Protein AF-H9TU40-F1 (afdb_monomer)

Structure (mmCIF, N/CA/C/O backbone):
data_AF-H9TU40-F1
#
_entry.id   AF-H9TU40-F1
#
loop_
_atom_site.group_PDB
_atom_site.id
_atom_site.type_symbol
_atom_site.label_atom_id
_atom_site.label_alt_id
_atom_site.label_comp_id
_atom_site.label_asym_id
_atom_site.label_entity_id
_atom_site.label_seq_id
_atom_site.pdbx_PDB_ins_code
_atom_site.Cartn_x
_atom_site.Cartn_y
_atom_site.Cartn_z
_atom_site.occupancy
_atom_site.B_iso_or_equiv
_atom_site.auth_seq_id
_atom_site.auth_comp_id
_atom_site.auth_asym_id
_atom_site.auth_atom_id
_atom_site.pdbx_PDB_model_num
ATOM 1 N N . PHE A 1 1 ? 13.364 -7.163 1.742 1.00 90.12 1 PHE A N 1
ATOM 2 C CA . PHE A 1 1 ? 12.302 -6.136 1.790 1.00 90.12 1 PHE A CA 1
ATOM 3 C C . PHE A 1 1 ? 10.898 -6.719 1.604 1.00 90.12 1 PHE A C 1
ATOM 5 O O . PHE A 1 1 ? 10.110 -6.581 2.520 1.00 90.12 1 PHE A O 1
ATOM 12 N N . ALA A 1 2 ? 10.579 -7.425 0.507 1.00 92.62 2 ALA A N 1
ATOM 13 C CA . ALA A 1 2 ? 9.228 -7.981 0.288 1.00 92.62 2 ALA A CA 1
ATOM 14 C C . ALA A 1 2 ? 8.690 -8.837 1.460 1.00 92.62 2 ALA A C 1
ATOM 16 O O . ALA A 1 2 ? 7.549 -8.660 1.874 1.00 92.62 2 ALA A O 1
ATOM 17 N N . LYS A 1 3 ? 9.534 -9.695 2.057 1.00 92.69 3 LYS A N 1
ATOM 18 C CA . LYS A 1 3 ? 9.184 -10.466 3.268 1.00 92.69 3 LYS A CA 1
ATOM 19 C C . LYS A 1 3 ? 8.863 -9.574 4.479 1.00 92.69 3 LYS A C 1
ATOM 21 O O . LYS A 1 3 ? 7.867 -9.815 5.149 1.00 92.69 3 LYS A O 1
ATOM 26 N N . LEU A 1 4 ? 9.671 -8.535 4.715 1.00 92.50 4 LEU A N 1
ATOM 27 C CA . LEU A 1 4 ? 9.473 -7.564 5.801 1.00 92.50 4 LEU A CA 1
ATOM 28 C C . LEU A 1 4 ? 8.156 -6.803 5.621 1.00 92.50 4 LEU A C 1
ATOM 30 O O . LEU A 1 4 ? 7.369 -6.729 6.554 1.00 92.50 4 LEU A O 1
ATOM 34 N N . LEU A 1 5 ? 7.898 -6.302 4.409 1.00 93.69 5 LEU A N 1
ATOM 35 C CA . LEU A 1 5 ? 6.645 -5.633 4.064 1.00 93.69 5 LEU A CA 1
ATOM 36 C C . LEU A 1 5 ? 5.441 -6.537 4.363 1.00 93.69 5 LEU A C 1
ATOM 38 O O . LEU A 1 5 ? 4.508 -6.106 5.033 1.00 93.69 5 LEU A O 1
ATOM 42 N N . LYS A 1 6 ? 5.485 -7.798 3.908 1.00 94.62 6 LYS A N 1
ATOM 43 C CA . LYS A 1 6 ? 4.409 -8.770 4.139 1.00 94.62 6 LYS A CA 1
ATOM 44 C C . LYS A 1 6 ? 4.183 -9.022 5.629 1.00 94.62 6 LYS A C 1
ATOM 46 O O . LYS A 1 6 ? 3.039 -9.010 6.072 1.00 94.62 6 LYS A O 1
ATOM 51 N N . GLN A 1 7 ? 5.255 -9.236 6.391 1.00 93.31 7 GLN A N 1
ATOM 52 C CA . GLN A 1 7 ? 5.173 -9.433 7.837 1.00 93.31 7 GLN A CA 1
ATOM 53 C C . GLN A 1 7 ? 4.543 -8.213 8.508 1.00 93.31 7 GLN A C 1
ATOM 55 O O . GLN A 1 7 ? 3.552 -8.357 9.210 1.00 93.31 7 GLN A O 1
ATOM 60 N N . LYS A 1 8 ? 5.055 -7.013 8.219 1.00 91.94 8 LYS A N 1
ATOM 61 C CA . LYS A 1 8 ? 4.571 -5.763 8.806 1.00 91.94 8 LYS A CA 1
ATOM 62 C C . LYS A 1 8 ? 3.093 -5.526 8.529 1.00 91.94 8 LYS A C 1
ATOM 64 O O . LYS A 1 8 ? 2.324 -5.254 9.442 1.00 91.94 8 LYS A O 1
ATOM 69 N N . ARG A 1 9 ? 2.697 -5.704 7.269 1.00 93.12 9 ARG A N 1
ATOM 70 C CA . ARG A 1 9 ? 1.313 -5.592 6.822 1.00 93.12 9 ARG A CA 1
ATOM 71 C C . ARG A 1 9 ? 0.392 -6.527 7.612 1.00 93.12 9 ARG A C 1
ATOM 73 O O . ARG A 1 9 ? -0.658 -6.087 8.062 1.00 93.12 9 ARG A O 1
ATOM 80 N N . ILE A 1 10 ? 0.778 -7.795 7.773 1.00 92.81 10 ILE A N 1
ATOM 81 C CA . ILE A 1 10 ? -0.012 -8.785 8.520 1.00 92.81 10 ILE A CA 1
ATOM 82 C C . ILE A 1 10 ? -0.066 -8.424 10.008 1.00 92.81 10 ILE A C 1
ATOM 84 O O . ILE A 1 10 ? -1.147 -8.441 10.584 1.00 92.81 10 ILE A O 1
ATOM 88 N N . THR A 1 11 ? 1.067 -8.055 10.612 1.00 91.44 11 THR A N 1
ATOM 89 C CA . THR A 1 11 ? 1.149 -7.665 12.029 1.00 91.44 11 THR A CA 1
ATOM 90 C C . THR A 1 11 ? 0.260 -6.464 12.350 1.00 91.44 11 THR A C 1
ATOM 92 O O . THR A 1 11 ? -0.408 -6.462 13.374 1.00 91.44 11 THR A O 1
ATOM 95 N N . LEU A 1 12 ? 0.210 -5.473 11.460 1.00 88.88 12 LEU A N 1
ATOM 96 C CA . LEU A 1 12 ? -0.613 -4.270 11.617 1.00 88.88 12 LEU A CA 1
ATOM 97 C C . LEU A 1 12 ? -2.064 -4.444 11.119 1.00 88.88 12 LEU A C 1
ATOM 99 O O . LEU A 1 12 ? -2.844 -3.493 11.132 1.00 88.88 12 LEU A O 1
ATOM 103 N N . GLY A 1 13 ? -2.435 -5.640 10.648 1.00 90.00 13 GLY A N 1
ATOM 104 C CA . GLY A 1 13 ? -3.799 -5.954 10.212 1.00 90.00 13 GLY A CA 1
ATOM 105 C C . GLY A 1 13 ? -4.225 -5.330 8.877 1.00 90.00 13 GLY A C 1
ATOM 106 O O . GLY A 1 13 ? -5.418 -5.267 8.594 1.00 90.00 13 GLY A O 1
ATOM 107 N N . TYR A 1 14 ? -3.289 -4.885 8.036 1.00 89.88 14 TYR A N 1
ATOM 108 C CA . TYR A 1 14 ? -3.607 -4.313 6.724 1.00 89.88 14 TYR A CA 1
ATOM 109 C C . TYR A 1 14 ? -3.841 -5.406 5.667 1.00 89.88 14 TYR A C 1
ATOM 111 O O . TYR A 1 14 ? -3.072 -6.368 5.526 1.00 89.88 14 TYR A O 1
ATOM 119 N N . THR A 1 15 ? -4.860 -5.241 4.825 1.00 92.62 15 THR A N 1
ATOM 120 C CA . THR A 1 15 ? -4.982 -6.050 3.606 1.00 92.62 15 THR A CA 1
ATOM 121 C C . THR A 1 15 ? -4.082 -5.499 2.499 1.00 92.62 15 THR A C 1
ATOM 123 O O . THR A 1 15 ? -3.637 -4.355 2.519 1.00 92.62 15 THR A O 1
ATOM 126 N N . GLN A 1 16 ? -3.804 -6.306 1.475 1.00 93.00 16 GLN A N 1
ATOM 127 C CA . GLN A 1 16 ? -3.063 -5.839 0.294 1.00 93.00 16 GLN A CA 1
ATOM 128 C C . GLN A 1 16 ? -3.796 -4.706 -0.450 1.00 93.00 16 GLN A C 1
ATOM 130 O O . GLN A 1 16 ? -3.150 -3.877 -1.087 1.00 93.00 16 GLN A O 1
ATOM 135 N N . ALA A 1 17 ? -5.132 -4.669 -0.387 1.00 91.00 17 ALA A N 1
ATOM 136 C CA . ALA A 1 17 ? -5.919 -3.570 -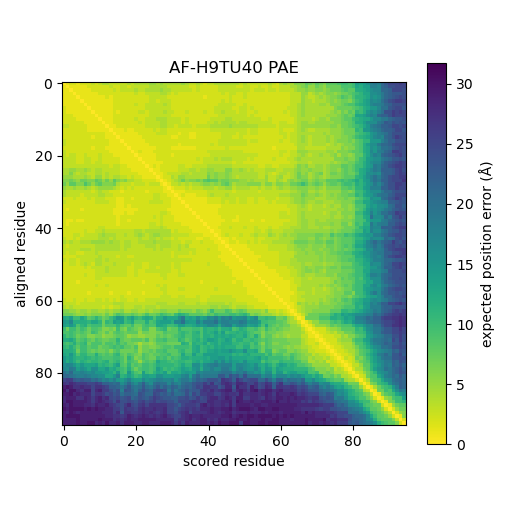0.935 1.00 91.00 17 ALA A CA 1
ATOM 137 C C . ALA A 1 17 ? -5.740 -2.293 -0.104 1.00 91.00 17 ALA A C 1
ATOM 139 O O . ALA A 1 17 ? -5.531 -1.231 -0.684 1.00 91.00 17 ALA A O 1
ATOM 140 N N . ASP A 1 18 ? -5.743 -2.416 1.226 1.00 91.06 18 ASP A N 1
ATOM 141 C CA . ASP A 1 18 ? -5.562 -1.286 2.141 1.00 91.06 18 ASP A CA 1
ATOM 142 C C . ASP A 1 18 ? -4.201 -0.625 1.950 1.00 91.06 18 ASP A C 1
ATOM 144 O O . ASP A 1 18 ? -4.136 0.594 1.833 1.00 91.06 18 ASP A O 1
ATOM 148 N N . VAL A 1 19 ? -3.128 -1.416 1.811 1.00 91.81 19 VAL A N 1
ATOM 149 C CA . VAL A 1 19 ? -1.791 -0.892 1.472 1.00 91.81 19 VAL A CA 1
ATOM 150 C C . VAL A 1 19 ? -1.832 -0.110 0.160 1.00 91.81 19 VAL A C 1
ATOM 152 O O . VAL A 1 19 ? -1.288 0.985 0.059 1.00 91.81 19 VAL A O 1
ATOM 155 N N . GLY A 1 20 ? -2.504 -0.650 -0.859 1.00 92.06 20 GLY A N 1
ATOM 156 C CA . GLY A 1 20 ? -2.641 0.020 -2.150 1.00 92.06 20 GLY A CA 1
ATOM 157 C C . GLY A 1 20 ? -3.415 1.341 -2.082 1.00 92.06 20 GLY A C 1
ATOM 158 O O . GLY A 1 20 ? -3.074 2.278 -2.806 1.00 92.06 20 GLY A O 1
ATOM 159 N N . LEU A 1 21 ? -4.416 1.427 -1.202 1.00 89.44 21 LEU A N 1
ATOM 160 C CA . LEU A 1 21 ? -5.203 2.635 -0.947 1.00 89.44 21 LEU A CA 1
ATOM 161 C C . LEU A 1 21 ? -4.421 3.670 -0.135 1.00 89.44 21 LEU A C 1
ATOM 163 O O . LEU A 1 21 ? -4.344 4.820 -0.558 1.00 89.44 21 LEU A O 1
ATOM 167 N N . THR A 1 22 ? -3.773 3.275 0.964 1.00 88.88 22 THR A N 1
ATOM 168 C CA . THR A 1 22 ? -2.966 4.197 1.790 1.00 88.88 22 THR A CA 1
ATOM 169 C C . THR A 1 22 ? -1.785 4.766 1.022 1.00 88.88 22 THR A C 1
ATOM 171 O O . THR A 1 22 ? -1.499 5.952 1.142 1.00 88.88 22 THR A O 1
ATOM 174 N N . LEU A 1 23 ? -1.141 3.980 0.156 1.00 90.19 23 LEU A N 1
ATOM 175 C CA . LEU A 1 23 ? -0.153 4.513 -0.789 1.00 90.19 23 LEU A CA 1
ATOM 176 C C . LEU A 1 23 ? -0.747 5.584 -1.718 1.00 90.19 23 LEU A C 1
ATOM 178 O O . LEU A 1 23 ? -0.055 6.530 -2.088 1.00 90.19 23 LEU A O 1
ATOM 182 N N . GLY A 1 24 ? -2.024 5.448 -2.080 1.00 88.56 24 GLY A N 1
ATOM 183 C CA . GLY A 1 24 ? -2.767 6.455 -2.828 1.00 88.56 24 GLY A CA 1
ATOM 184 C C . GLY A 1 24 ? -2.965 7.752 -2.064 1.00 88.56 24 GLY A C 1
ATOM 185 O O . GLY A 1 24 ? -2.760 8.814 -2.641 1.00 88.56 24 GLY A O 1
ATOM 186 N N . VAL A 1 25 ? -3.282 7.662 -0.776 1.00 86.06 25 VAL A N 1
ATOM 187 C CA . VAL A 1 25 ? -3.428 8.826 0.108 1.00 86.06 25 VAL A CA 1
ATOM 188 C C . VAL A 1 25 ? -2.081 9.517 0.339 1.00 86.06 25 VAL A C 1
ATOM 190 O O . VAL A 1 25 ? -1.984 10.731 0.201 1.00 86.06 25 VAL A O 1
ATOM 193 N N . LEU A 1 26 ? -1.026 8.751 0.632 1.00 84.88 26 LEU A N 1
ATOM 194 C CA . LEU A 1 26 ? 0.299 9.287 0.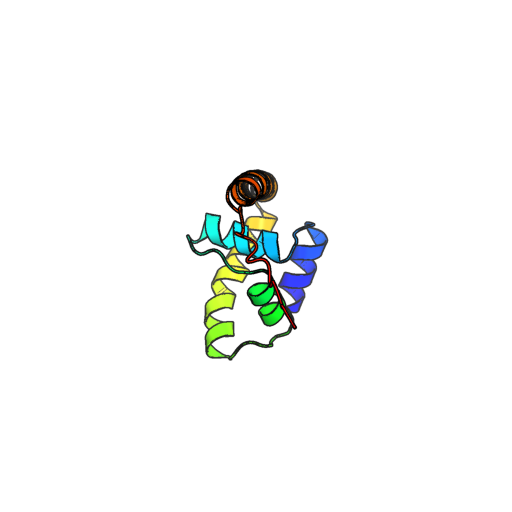967 1.00 84.88 26 LEU A CA 1
ATOM 195 C C . LEU A 1 26 ? 1.051 9.854 -0.246 1.00 84.88 26 LEU A C 1
ATOM 197 O O . LEU A 1 26 ? 1.780 10.835 -0.122 1.00 84.88 26 LEU A O 1
ATOM 201 N N . PHE A 1 27 ? 0.912 9.224 -1.417 1.00 86.12 27 PHE A N 1
ATOM 202 C CA . PHE A 1 27 ? 1.730 9.530 -2.599 1.00 86.12 27 PHE A CA 1
ATOM 203 C C . PHE A 1 27 ? 0.915 9.924 -3.838 1.00 86.12 27 PHE A C 1
ATOM 205 O O . PHE A 1 27 ? 1.479 10.051 -4.925 1.00 86.12 27 PHE A O 1
ATOM 212 N N . GLY A 1 28 ? -0.407 10.075 -3.715 1.00 84.75 28 GLY A N 1
ATOM 213 C CA . GLY A 1 28 ? -1.299 10.453 -4.818 1.00 84.75 28 GLY A CA 1
ATOM 214 C C . GLY A 1 28 ? -1.515 9.358 -5.869 1.00 84.75 28 GLY A C 1
ATOM 215 O O . GLY A 1 28 ? -2.082 9.622 -6.930 1.00 84.75 28 GLY A O 1
ATOM 216 N N . LYS A 1 29 ? -1.056 8.123 -5.619 1.00 84.50 29 LYS A N 1
ATOM 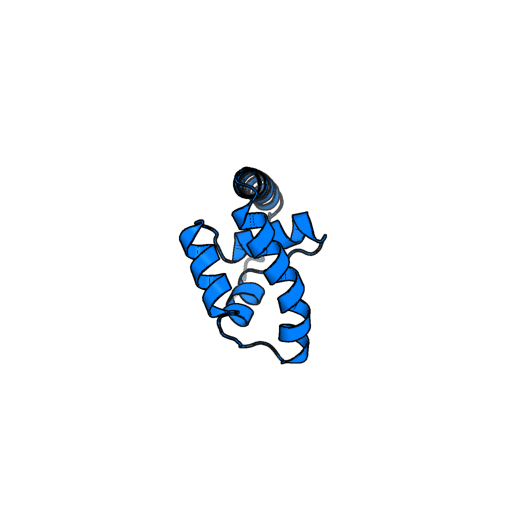217 C CA . LYS A 1 29 ? -1.155 7.011 -6.573 1.00 84.50 29 LYS A CA 1
A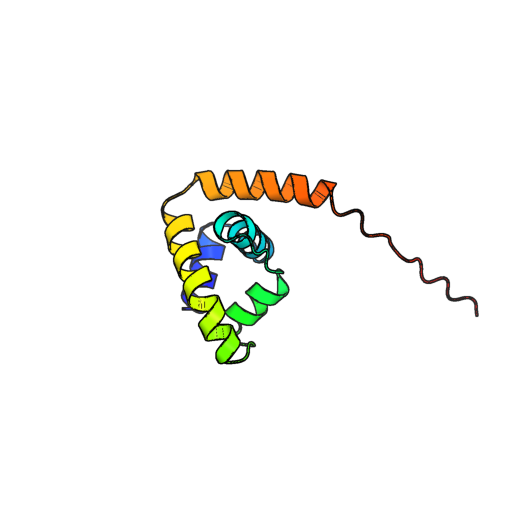TOM 218 C C . LYS A 1 29 ? -1.671 5.733 -5.926 1.00 84.50 29 LYS A C 1
ATOM 220 O O . LYS A 1 29 ? -0.938 5.037 -5.229 1.00 84.50 29 LYS A O 1
ATOM 225 N N . VAL A 1 30 ? -2.929 5.402 -6.212 1.00 85.00 30 VAL A N 1
ATOM 226 C CA . VAL A 1 30 ? -3.558 4.167 -5.731 1.00 85.00 30 VAL A CA 1
ATOM 227 C C . VAL A 1 30 ? -2.975 2.965 -6.470 1.00 85.00 30 VAL A C 1
ATOM 229 O O . VAL A 1 30 ? -2.912 2.940 -7.703 1.00 85.00 30 VAL A O 1
ATOM 232 N N . PHE A 1 31 ? -2.593 1.941 -5.715 1.00 90.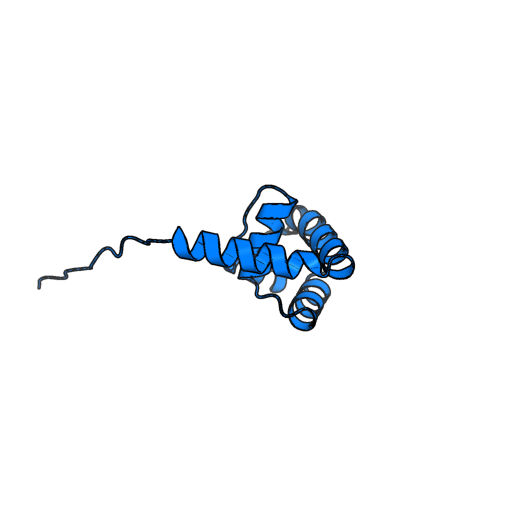81 31 PHE A N 1
ATOM 233 C CA . PHE A 1 31 ? -2.203 0.646 -6.261 1.00 90.81 31 PHE A CA 1
ATOM 234 C C . PHE A 1 31 ? -3.304 -0.391 -6.049 1.00 90.81 31 PHE A C 1
ATOM 236 O O . PHE A 1 31 ? -4.068 -0.341 -5.088 1.00 90.81 31 PHE A O 1
ATO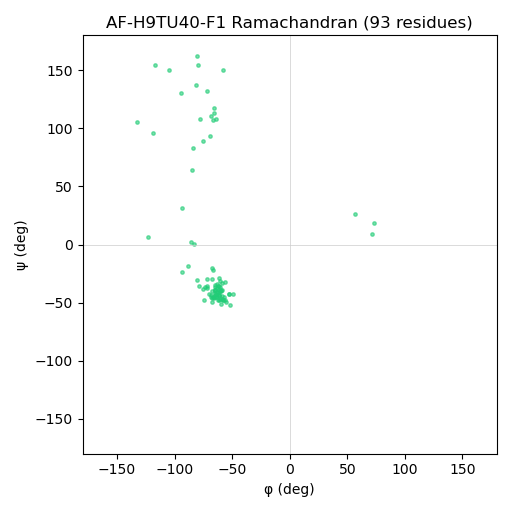M 243 N N . SER A 1 32 ? -3.390 -1.364 -6.956 1.00 90.56 32 SER A N 1
ATOM 244 C CA . SER A 1 32 ? -4.318 -2.483 -6.801 1.00 90.56 32 SER A CA 1
ATOM 245 C C . SER A 1 32 ? -3.767 -3.539 -5.844 1.00 90.56 32 SER A C 1
ATOM 247 O O . SER A 1 32 ? -2.552 -3.735 -5.755 1.00 90.56 32 SER A O 1
ATOM 249 N N .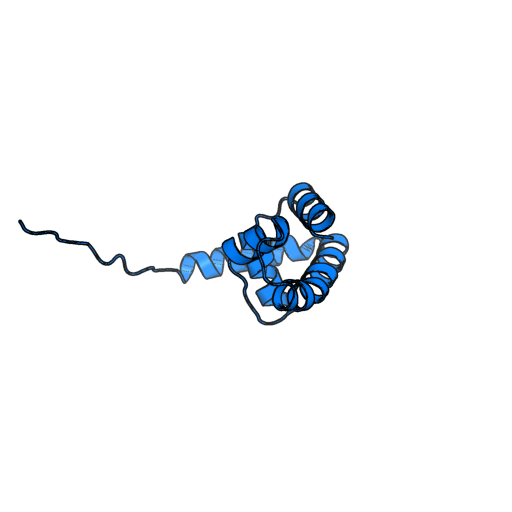 GLN A 1 33 ? -4.668 -4.306 -5.222 1.00 93.06 33 GLN A N 1
ATOM 250 C CA . GLN A 1 33 ? -4.315 -5.501 -4.447 1.00 93.06 33 GLN A CA 1
ATOM 251 C C . GLN A 1 33 ? -3.377 -6.431 -5.233 1.00 93.06 33 GLN A C 1
ATOM 253 O O . GLN A 1 33 ? -2.374 -6.892 -4.693 1.00 93.06 33 GLN A O 1
ATOM 258 N N . THR A 1 34 ? -3.637 -6.642 -6.528 1.00 94.38 34 THR A N 1
ATOM 259 C CA . THR A 1 34 ? -2.796 -7.475 -7.399 1.00 94.38 34 THR A CA 1
ATOM 260 C C . THR A 1 34 ? -1.373 -6.932 -7.531 1.00 94.38 34 THR A C 1
ATOM 262 O O . THR A 1 34 ? -0.425 -7.711 -7.589 1.00 94.38 34 THR A O 1
ATOM 265 N N . THR A 1 35 ? -1.197 -5.607 -7.548 1.00 93.50 35 THR A N 1
ATOM 266 C CA . THR A 1 35 ? 0.137 -4.986 -7.611 1.00 93.50 35 THR A CA 1
ATOM 267 C C . THR A 1 35 ? 0.931 -5.275 -6.342 1.00 93.50 35 THR A C 1
ATOM 269 O O . THR A 1 35 ? 2.083 -5.700 -6.426 1.00 93.50 35 THR A O 1
ATOM 272 N N . ILE A 1 36 ? 0.298 -5.110 -5.176 1.00 95.25 36 ILE A N 1
ATOM 273 C CA . ILE A 1 36 ? 0.920 -5.399 -3.878 1.00 95.25 36 ILE A CA 1
ATOM 274 C C . ILE A 1 36 ? 1.232 -6.895 -3.754 1.00 95.25 36 ILE A C 1
ATOM 276 O O . ILE A 1 36 ? 2.345 -7.262 -3.385 1.00 95.25 36 ILE A O 1
ATOM 280 N N . CYS A 1 37 ? 0.302 -7.765 -4.158 1.00 95.31 37 CYS A N 1
ATOM 281 C CA . CYS A 1 37 ? 0.496 -9.214 -4.161 1.00 95.31 37 CYS A CA 1
ATOM 282 C C . CYS A 1 37 ? 1.690 -9.644 -5.031 1.00 95.31 37 CYS A C 1
ATOM 284 O O . CYS A 1 37 ? 2.550 -10.395 -4.569 1.00 95.31 37 CYS A O 1
ATOM 286 N N . ARG A 1 38 ? 1.798 -9.123 -6.261 1.00 96.88 38 ARG A N 1
ATOM 287 C CA . ARG A 1 38 ? 2.931 -9.422 -7.152 1.00 96.88 38 ARG A CA 1
ATOM 288 C C . ARG A 1 38 ? 4.253 -8.889 -6.608 1.00 96.88 38 ARG A C 1
ATOM 290 O O . ARG A 1 38 ? 5.267 -9.560 -6.759 1.00 96.88 38 ARG A O 1
ATOM 297 N N . PHE A 1 39 ? 4.258 -7.725 -5.958 1.00 95.75 39 PHE A N 1
ATOM 298 C CA . PHE A 1 39 ? 5.460 -7.208 -5.302 1.00 95.75 39 PHE A CA 1
ATOM 299 C C . PHE A 1 39 ? 5.912 -8.117 -4.146 1.00 95.75 39 PHE A C 1
ATOM 301 O O . PHE A 1 39 ? 7.094 -8.450 -4.058 1.00 95.75 39 PHE A O 1
ATOM 308 N N . GLU A 1 40 ? 4.984 -8.567 -3.289 1.00 95.19 40 GLU A N 1
ATOM 309 C CA . GLU A 1 40 ? 5.276 -9.512 -2.195 1.00 95.19 40 GLU A CA 1
ATOM 310 C C . GLU A 1 40 ? 5.829 -10.848 -2.716 1.00 95.19 40 GLU A C 1
ATOM 312 O O . GLU A 1 40 ? 6.723 -11.425 -2.097 1.00 95.19 40 GLU A O 1
ATOM 317 N N . ALA A 1 41 ? 5.327 -11.311 -3.864 1.00 94.75 41 ALA A N 1
ATOM 318 C CA . ALA A 1 41 ? 5.769 -12.533 -4.532 1.00 94.75 41 ALA A CA 1
ATOM 319 C C . ALA A 1 41 ? 7.024 -12.353 -5.410 1.00 94.75 41 ALA A C 1
ATOM 321 O O . ALA A 1 41 ? 7.460 -13.316 -6.035 1.00 94.75 41 ALA A O 1
ATOM 322 N N . LEU A 1 42 ? 7.601 -11.144 -5.485 1.00 93.31 42 LEU A N 1
ATOM 323 C CA . LEU A 1 42 ? 8.712 -10.803 -6.389 1.00 93.31 42 LEU A CA 1
ATOM 324 C C . LEU A 1 42 ? 8.399 -11.068 -7.880 1.00 93.31 42 LEU A C 1
ATOM 326 O O . LEU A 1 42 ? 9.300 -11.259 -8.689 1.00 93.31 42 LEU A O 1
ATOM 330 N N . GLN A 1 43 ? 7.120 -11.042 -8.260 1.00 95.62 43 GLN A N 1
ATOM 331 C CA . GLN A 1 43 ? 6.614 -11.309 -9.613 1.00 95.62 43 GLN A CA 1
ATOM 332 C C . GLN A 1 43 ? 6.444 -10.034 -10.455 1.00 95.62 43 GLN A C 1
ATOM 334 O O . GLN A 1 43 ? 5.546 -9.929 -11.294 1.00 95.62 43 GLN A O 1
ATOM 339 N N . LEU A 1 44 ? 7.280 -9.026 -10.220 1.00 93.06 44 LEU A N 1
ATOM 340 C CA . LEU A 1 44 ? 7.346 -7.828 -11.054 1.00 93.06 44 LEU A CA 1
ATOM 341 C C . LEU A 1 44 ? 8.723 -7.739 -11.701 1.00 93.06 44 LEU A C 1
ATOM 343 O O . LEU A 1 44 ? 9.710 -8.238 -11.166 1.00 93.06 44 LEU A O 1
ATOM 347 N N . SER A 1 45 ? 8.798 -7.056 -12.843 1.00 95.25 45 SER A N 1
ATOM 348 C CA . SER A 1 45 ? 10.086 -6.771 -13.474 1.00 95.25 45 SER A CA 1
ATOM 349 C C . SER A 1 45 ? 10.999 -6.001 -12.518 1.00 95.25 45 SER A C 1
ATOM 351 O O . SER A 1 45 ? 10.529 -5.196 -11.708 1.00 95.25 45 SER A O 1
ATOM 353 N N . PHE A 1 46 ? 12.313 -6.188 -12.648 1.00 90.69 46 PHE A N 1
ATOM 354 C CA . PHE A 1 46 ? 13.301 -5.522 -11.794 1.00 90.69 46 PHE A CA 1
ATOM 355 C C . PHE A 1 46 ? 13.115 -3.994 -11.763 1.00 90.69 46 PHE A C 1
ATOM 357 O O . PHE A 1 46 ? 13.077 -3.384 -10.697 1.00 90.69 46 PHE A O 1
ATOM 364 N N . LYS A 1 47 ? 12.859 -3.380 -12.927 1.00 93.12 47 LYS A N 1
ATOM 365 C CA . LYS A 1 47 ? 12.575 -1.941 -13.045 1.00 93.12 47 LYS A CA 1
ATOM 366 C C . LYS A 1 47 ? 11.343 -1.515 -12.235 1.00 93.12 47 LYS A C 1
ATOM 368 O O . LYS A 1 47 ? 11.360 -0.452 -11.619 1.00 93.12 47 LYS A O 1
ATOM 373 N N . ASN A 1 48 ? 10.287 -2.329 -12.209 1.00 91.56 48 ASN A N 1
ATOM 374 C CA . ASN A 1 48 ? 9.082 -2.040 -11.427 1.00 91.56 48 ASN A CA 1
ATOM 375 C C . ASN A 1 48 ? 9.302 -2.277 -9.930 1.00 91.56 48 ASN A C 1
ATOM 377 O O . ASN A 1 48 ? 8.853 -1.468 -9.120 1.00 91.56 48 ASN A O 1
ATOM 381 N N . MET A 1 49 ? 10.044 -3.324 -9.565 1.00 93.38 49 MET A N 1
ATOM 382 C CA . MET A 1 49 ? 10.444 -3.583 -8.181 1.00 93.38 49 MET A CA 1
ATOM 383 C C . MET A 1 49 ? 11.240 -2.407 -7.604 1.00 93.38 49 MET A C 1
ATOM 385 O O . MET A 1 49 ? 10.907 -1.912 -6.529 1.00 93.38 49 MET A O 1
ATOM 389 N N . CYS A 1 50 ? 12.233 -1.899 -8.340 1.00 93.62 50 CYS A N 1
ATOM 390 C CA . CYS A 1 50 ? 13.031 -0.744 -7.923 1.00 93.62 50 CYS A CA 1
ATOM 391 C C . CYS A 1 50 ? 12.198 0.534 -7.767 1.00 93.62 50 CYS A C 1
ATOM 393 O O . CYS A 1 50 ? 12.460 1.309 -6.855 1.00 93.62 50 CYS A O 1
ATOM 395 N N . LYS A 1 51 ? 11.177 0.743 -8.609 1.00 91.50 51 LYS A N 1
ATOM 396 C CA . LYS A 1 51 ? 10.272 1.900 -8.500 1.00 91.50 51 LYS A CA 1
ATOM 397 C C . LYS A 1 51 ? 9.322 1.811 -7.304 1.00 91.50 51 LYS A C 1
ATOM 399 O O . LYS A 1 51 ? 9.026 2.828 -6.690 1.00 91.50 51 LYS A O 1
ATOM 404 N N . LEU A 1 52 ? 8.831 0.613 -6.986 1.00 92.25 52 LEU A N 1
ATOM 405 C CA . LEU A 1 52 ? 7.879 0.395 -5.890 1.00 92.25 52 LEU A CA 1
ATOM 406 C C . LEU A 1 52 ? 8.554 0.337 -4.519 1.00 92.25 52 LEU A C 1
ATOM 408 O O . LEU A 1 52 ? 7.951 0.738 -3.527 1.00 92.25 52 LEU A O 1
ATOM 412 N N . ARG A 1 53 ? 9.805 -0.130 -4.455 1.00 93.00 53 ARG A N 1
ATOM 413 C CA . ARG A 1 53 ? 10.558 -0.256 -3.205 1.00 93.00 53 ARG A CA 1
ATOM 414 C C . ARG A 1 53 ? 10.584 1.029 -2.356 1.00 93.00 53 ARG A C 1
ATOM 416 O O . ARG A 1 53 ? 10.223 0.911 -1.191 1.00 93.00 53 ARG A O 1
ATOM 423 N N . PRO A 1 54 ? 10.958 2.221 -2.867 1.00 94.12 54 PRO A N 1
ATOM 424 C CA . PRO A 1 54 ? 11.001 3.431 -2.040 1.00 94.12 54 PRO A CA 1
ATOM 425 C C . PRO A 1 54 ? 9.616 3.865 -1.539 1.00 94.12 54 PRO A C 1
ATOM 427 O O . PRO A 1 54 ? 9.503 4.326 -0.410 1.00 94.12 54 PRO A O 1
ATOM 430 N N . LEU A 1 55 ? 8.558 3.669 -2.336 1.00 92.75 55 LEU A N 1
ATOM 431 C CA . LEU A 1 55 ? 7.181 3.984 -1.930 1.00 92.75 55 LEU A CA 1
ATOM 432 C C . LEU A 1 55 ? 6.717 3.077 -0.786 1.00 92.75 55 LEU A C 1
ATOM 434 O O . LEU A 1 55 ? 6.164 3.538 0.207 1.00 92.75 55 LEU A O 1
ATOM 438 N N . LEU A 1 56 ? 6.983 1.777 -0.915 1.00 93.06 56 LEU A N 1
ATOM 439 C CA . LEU A 1 56 ? 6.616 0.786 0.091 1.00 93.06 56 LEU A CA 1
ATOM 440 C C . LEU A 1 56 ? 7.469 0.897 1.353 1.00 93.06 56 LEU A C 1
ATOM 442 O O . LEU A 1 56 ? 6.995 0.549 2.426 1.00 93.06 56 LEU A O 1
ATOM 446 N N . GLN A 1 57 ? 8.717 1.356 1.239 1.00 93.25 57 GLN A N 1
ATOM 447 C CA . GLN A 1 57 ? 9.577 1.577 2.398 1.00 93.25 57 GLN A CA 1
ATOM 448 C C . GLN A 1 57 ? 9.043 2.728 3.247 1.00 93.25 57 GLN A C 1
ATOM 450 O O . GLN A 1 57 ? 8.789 2.517 4.427 1.00 93.25 57 GLN A O 1
ATOM 455 N N . LYS A 1 58 ? 8.733 3.868 2.617 1.00 91.25 58 LYS A N 1
ATOM 456 C CA . LYS A 1 58 ? 8.085 4.983 3.312 1.00 91.25 58 LYS A CA 1
ATOM 457 C C . LYS A 1 58 ? 6.748 4.582 3.929 1.00 91.25 58 LYS A C 1
ATOM 459 O O . LYS A 1 58 ? 6.452 4.980 5.041 1.00 91.25 58 LYS A O 1
ATOM 464 N N . TRP A 1 59 ? 5.954 3.758 3.242 1.00 91.06 59 TRP A N 1
ATOM 465 C CA . TRP A 1 59 ? 4.711 3.245 3.827 1.00 91.06 59 TRP A CA 1
ATOM 466 C C . TRP A 1 59 ? 4.953 2.422 5.098 1.00 91.06 59 TRP A C 1
ATOM 468 O O . TRP A 1 59 ? 4.201 2.566 6.051 1.00 91.06 59 TRP A O 1
ATOM 478 N N . VAL A 1 60 ? 5.996 1.583 5.138 1.00 91.12 60 VAL A N 1
ATOM 479 C CA . VAL A 1 60 ? 6.352 0.824 6.351 1.00 91.12 60 VAL A CA 1
ATOM 480 C C . VAL A 1 60 ? 6.740 1.763 7.495 1.00 91.12 60 VAL A C 1
ATOM 482 O O . VAL A 1 60 ? 6.328 1.517 8.622 1.00 91.12 60 VAL A O 1
ATOM 485 N N . GLU A 1 61 ? 7.494 2.825 7.202 1.00 89.81 61 GLU A N 1
ATOM 486 C CA . GLU A 1 61 ? 7.888 3.842 8.186 1.00 89.81 61 GLU A CA 1
ATOM 487 C C . GLU A 1 61 ? 6.664 4.601 8.727 1.00 89.81 61 GLU A C 1
ATOM 489 O O . GLU A 1 61 ? 6.504 4.741 9.935 1.00 89.81 61 GLU A O 1
ATOM 494 N N . GLU A 1 62 ? 5.747 5.024 7.858 1.00 86.75 62 GLU A N 1
ATOM 495 C CA . GLU A 1 62 ? 4.519 5.718 8.267 1.00 86.75 62 GLU A CA 1
ATOM 496 C C . GLU A 1 62 ? 3.561 4.809 9.043 1.00 86.75 62 GLU A C 1
ATOM 498 O O . GLU A 1 62 ? 2.977 5.230 10.038 1.00 86.75 62 GLU A O 1
ATOM 503 N N . ALA A 1 63 ? 3.416 3.551 8.624 1.00 85.50 63 ALA A N 1
ATOM 504 C CA . ALA A 1 63 ? 2.542 2.588 9.287 1.00 85.50 63 ALA A CA 1
ATOM 505 C C . ALA A 1 63 ? 3.029 2.212 10.698 1.00 85.50 63 ALA A C 1
ATOM 507 O O . ALA A 1 63 ? 2.222 1.760 11.505 1.00 85.50 63 ALA A O 1
ATOM 508 N N . ASP A 1 64 ? 4.322 2.393 10.989 1.00 81.25 64 ASP A N 1
ATOM 509 C CA . ASP A 1 64 ? 4.890 2.230 12.331 1.00 81.25 64 ASP A CA 1
ATOM 510 C C . ASP A 1 64 ? 4.628 3.419 13.255 1.00 81.25 64 ASP A C 1
ATOM 512 O O . ASP A 1 64 ? 4.451 3.232 14.455 1.00 81.25 64 ASP A O 1
ATOM 516 N N . ASN A 1 65 ? 4.625 4.634 12.707 1.00 78.25 65 ASN A N 1
ATOM 517 C CA . ASN A 1 65 ? 4.544 5.861 13.498 1.00 78.25 65 ASN A CA 1
ATOM 518 C C . ASN A 1 65 ? 3.112 6.386 1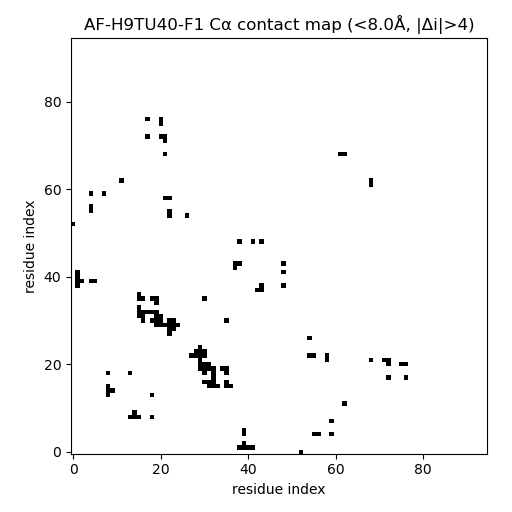3.668 1.00 78.25 65 ASN A C 1
ATOM 520 O O . ASN A 1 65 ? 2.843 7.125 14.611 1.00 78.25 65 ASN A O 1
ATOM 524 N N . ASN A 1 66 ? 2.192 6.032 12.766 1.00 68.19 66 ASN A N 1
ATOM 525 C CA . ASN A 1 66 ? 0.850 6.608 12.721 1.00 68.19 66 ASN A CA 1
ATOM 526 C C . ASN A 1 66 ? -0.247 5.553 12.939 1.00 68.19 66 ASN A C 1
ATOM 528 O O . ASN A 1 66 ? -0.738 4.953 11.981 1.00 68.19 66 ASN A O 1
ATOM 532 N N . GLU A 1 67 ? -0.738 5.411 14.178 1.00 64.44 67 GLU A N 1
ATOM 533 C CA . GLU A 1 67 ? -1.987 4.672 14.467 1.00 64.44 67 GLU A CA 1
ATOM 534 C C . GLU A 1 67 ? -3.181 5.242 13.671 1.00 64.44 67 GLU A C 1
ATOM 536 O O . GLU A 1 67 ? -4.039 4.501 13.184 1.00 64.44 67 GLU A O 1
ATOM 541 N N . ASN A 1 68 ? -3.173 6.556 13.424 1.00 69.69 68 ASN A N 1
ATOM 542 C CA . ASN A 1 68 ? -4.203 7.278 12.671 1.00 69.69 68 ASN A CA 1
ATOM 543 C C . ASN A 1 68 ? -4.239 6.899 11.171 1.00 69.69 68 ASN A C 1
ATOM 545 O O . ASN A 1 68 ? -5.264 7.034 10.502 1.00 69.69 68 ASN A O 1
ATOM 549 N N . LEU A 1 69 ? -3.152 6.334 10.621 1.00 73.94 69 LEU A N 1
ATOM 550 C CA . LEU A 1 69 ? -3.124 5.876 9.225 1.00 73.94 69 LEU A CA 1
ATOM 551 C C . LEU A 1 69 ? -4.178 4.784 8.975 1.00 73.94 69 LEU A C 1
ATOM 553 O O . LEU A 1 69 ? -4.759 4.699 7.889 1.00 73.94 69 LEU A O 1
ATOM 557 N N . GLN A 1 70 ? -4.468 3.983 10.002 1.00 71.19 70 GLN A N 1
ATOM 558 C CA . GLN A 1 70 ? -5.477 2.936 9.935 1.00 71.19 70 GLN A CA 1
ATOM 559 C C . GLN A 1 70 ? -6.898 3.524 9.903 1.00 71.19 70 GLN A C 1
ATOM 561 O O . GLN A 1 70 ? -7.760 2.996 9.197 1.00 71.19 70 GLN A O 1
ATOM 566 N N . GLU A 1 71 ? -7.149 4.623 10.620 1.00 72.50 71 GLU A N 1
ATOM 567 C CA . GLU A 1 71 ? -8.434 5.338 10.605 1.00 72.50 71 GLU A CA 1
ATOM 568 C C . GLU A 1 71 ? -8.683 6.016 9.257 1.00 72.50 71 GLU A C 1
ATOM 570 O O . GLU A 1 71 ? -9.749 5.838 8.663 1.00 72.50 71 GLU A O 1
ATOM 575 N N . ILE A 1 72 ? -7.666 6.692 8.715 1.00 71.81 72 ILE A N 1
ATOM 576 C CA . ILE A 1 72 ? -7.709 7.292 7.376 1.00 71.81 72 ILE A CA 1
ATOM 577 C C . ILE A 1 72 ? -7.973 6.214 6.319 1.00 71.81 72 ILE A C 1
ATOM 579 O O . ILE A 1 72 ? -8.826 6.390 5.447 1.00 71.81 72 ILE A O 1
ATOM 583 N N . CYS A 1 73 ? -7.301 5.062 6.421 1.00 73.06 73 CYS A N 1
ATOM 584 C CA . CYS A 1 73 ? -7.524 3.948 5.505 1.00 73.06 73 CYS A CA 1
ATOM 585 C C . CYS A 1 73 ? -8.964 3.421 5.575 1.00 73.06 73 CYS A C 1
ATOM 587 O O . CYS A 1 73 ? -9.574 3.174 4.536 1.00 73.06 73 CYS A O 1
ATOM 589 N N . LYS A 1 74 ? -9.529 3.259 6.779 1.00 71.12 74 LYS A N 1
ATOM 590 C CA . LYS A 1 74 ? -10.919 2.806 6.963 1.00 71.12 74 LYS A CA 1
ATOM 591 C C . LYS A 1 74 ? -11.912 3.815 6.380 1.00 71.12 74 LYS A C 1
ATOM 593 O O . LYS A 1 74 ? -12.845 3.409 5.684 1.00 71.12 74 LYS A O 1
ATOM 598 N N . ALA A 1 75 ? -11.693 5.110 6.606 1.00 71.88 75 ALA A N 1
ATOM 599 C CA . ALA A 1 75 ? -12.528 6.177 6.059 1.00 71.88 75 ALA A CA 1
ATOM 600 C C . ALA A 1 75 ? -12.505 6.189 4.518 1.00 71.88 75 ALA A C 1
ATOM 602 O O . ALA A 1 75 ? -13.560 6.178 3.880 1.00 71.88 75 ALA A O 1
ATOM 603 N N . GLU A 1 76 ? -11.320 6.114 3.911 1.00 71.12 76 GLU A N 1
ATOM 604 C CA . GLU A 1 76 ? -11.146 6.049 2.453 1.00 71.12 76 GLU A CA 1
ATOM 605 C C . GLU A 1 76 ? -11.732 4.767 1.848 1.00 71.12 76 GLU A C 1
ATOM 607 O O . GLU A 1 76 ? -12.379 4.818 0.799 1.00 71.12 76 GLU A O 1
ATOM 612 N N . THR A 1 77 ? -11.587 3.615 2.512 1.00 67.00 77 THR A N 1
ATOM 613 C CA . THR A 1 77 ? -12.204 2.352 2.078 1.00 67.00 77 THR A CA 1
ATOM 614 C C . THR A 1 77 ? -13.732 2.454 2.058 1.00 67.00 77 THR A C 1
ATOM 616 O O . THR A 1 77 ? -14.357 2.005 1.094 1.00 67.00 77 THR A O 1
ATOM 619 N N . LEU A 1 78 ? -14.351 3.104 3.052 1.00 63.00 78 LEU A N 1
ATOM 620 C CA . LEU A 1 78 ? -15.798 3.360 3.069 1.00 63.00 78 LEU A CA 1
ATOM 621 C C . LEU A 1 78 ? -16.235 4.302 1.934 1.00 63.00 78 LEU A C 1
ATOM 623 O O . LEU A 1 78 ? -17.269 4.075 1.299 1.00 63.00 78 LEU A O 1
ATOM 627 N N . VAL A 1 79 ? -15.443 5.332 1.629 1.00 64.38 79 VAL A N 1
ATOM 628 C CA . VAL A 1 79 ? -15.709 6.266 0.520 1.00 64.38 79 VAL A CA 1
ATOM 629 C C . VAL A 1 79 ? -15.546 5.576 -0.842 1.00 64.38 79 VAL A C 1
ATOM 631 O O . VAL A 1 79 ? -16.406 5.707 -1.716 1.00 64.38 79 VAL A O 1
ATOM 634 N N . GLN A 1 80 ? -14.495 4.776 -1.026 1.00 62.41 80 GLN A N 1
ATOM 635 C CA . GLN A 1 80 ? -14.258 3.980 -2.235 1.00 62.41 80 GLN A CA 1
ATOM 636 C C . GLN A 1 80 ? -15.333 2.905 -2.440 1.00 62.41 80 GLN A C 1
ATOM 638 O O . GLN A 1 80 ? -15.767 2.702 -3.574 1.00 62.41 80 GLN A O 1
ATOM 643 N N . ALA A 1 81 ? -15.807 2.248 -1.376 1.00 58.56 81 ALA A N 1
ATOM 644 C CA . ALA A 1 81 ? -16.911 1.289 -1.447 1.00 58.56 81 ALA A CA 1
ATOM 645 C C . ALA A 1 81 ? -18.209 1.952 -1.936 1.00 58.56 81 ALA A C 1
ATOM 647 O O . ALA A 1 81 ? -18.903 1.394 -2.784 1.00 58.56 81 ALA A O 1
ATOM 648 N N . ARG A 1 82 ? -18.490 3.185 -1.491 1.00 55.78 82 ARG A N 1
ATOM 649 C CA . ARG A 1 82 ? -19.629 3.985 -1.979 1.00 55.78 82 ARG A CA 1
ATOM 650 C C . ARG A 1 82 ? -19.476 4.417 -3.442 1.00 55.78 82 ARG A C 1
ATOM 652 O O . ARG A 1 82 ? -20.477 4.556 -4.140 1.00 55.78 82 ARG A O 1
ATOM 659 N N . LYS A 1 83 ? -18.242 4.607 -3.925 1.00 54.84 83 LYS A N 1
ATOM 660 C CA . LYS A 1 83 ? -17.949 5.063 -5.299 1.00 54.84 83 LYS A CA 1
ATOM 661 C C . LYS A 1 83 ? -17.829 3.918 -6.316 1.00 54.84 83 LYS A C 1
ATOM 663 O O . LYS A 1 83 ? -17.981 4.145 -7.514 1.00 54.84 83 LYS A O 1
ATOM 668 N N . ARG A 1 84 ? -17.611 2.673 -5.874 1.00 48.59 84 ARG A N 1
ATOM 669 C CA . ARG A 1 84 ? -17.531 1.482 -6.739 1.00 48.59 84 ARG A CA 1
ATOM 670 C C . ARG A 1 84 ? -18.915 0.897 -7.049 1.00 48.59 84 ARG A C 1
ATOM 672 O O . ARG A 1 84 ? -19.190 -0.260 -6.751 1.00 48.59 84 ARG A O 1
ATOM 679 N N . LYS A 1 85 ? -19.761 1.655 -7.755 1.00 47.38 85 LYS A N 1
ATOM 680 C CA . LYS A 1 85 ? -20.786 1.040 -8.616 1.00 47.38 85 LYS A CA 1
ATOM 681 C C . LYS A 1 85 ? -20.085 0.516 -9.868 1.00 47.38 85 LYS A C 1
ATOM 683 O O . LYS A 1 85 ? -19.926 1.229 -10.854 1.00 47.38 85 LYS A O 1
ATOM 688 N N . ARG A 1 86 ? -19.617 -0.731 -9.807 1.00 51.16 86 ARG A N 1
ATOM 689 C CA . ARG A 1 86 ? -19.264 -1.494 -11.007 1.00 51.16 86 ARG A CA 1
ATOM 690 C C . ARG A 1 86 ? -20.568 -1.718 -11.767 1.00 51.16 86 ARG A C 1
ATOM 692 O O . ARG A 1 86 ? -21.482 -2.330 -11.223 1.00 51.16 86 ARG A O 1
ATOM 699 N N . THR A 1 87 ? -20.684 -1.200 -12.983 1.00 50.91 87 THR A N 1
ATOM 700 C CA . THR A 1 87 ? -21.737 -1.643 -13.893 1.00 50.91 87 THR A CA 1
ATOM 701 C C . THR A 1 87 ? -21.465 -3.118 -14.188 1.00 50.91 87 THR A C 1
ATOM 703 O O . THR A 1 87 ? -20.467 -3.469 -14.818 1.00 50.91 87 THR A O 1
ATOM 706 N N . SER A 1 88 ? -22.290 -4.010 -13.642 1.00 46.75 88 SER A N 1
ATOM 707 C CA . SER A 1 88 ? -22.327 -5.394 -14.105 1.00 46.75 88 SER A CA 1
ATOM 708 C C . SER A 1 88 ? -22.855 -5.368 -15.532 1.00 46.75 88 SER A C 1
ATOM 710 O O . SER A 1 88 ? -24.000 -4.988 -15.759 1.00 46.75 88 SER A O 1
ATOM 712 N N . ILE A 1 89 ? -22.013 -5.726 -16.498 1.00 54.72 89 ILE A N 1
ATOM 713 C CA . ILE A 1 89 ? -22.490 -6.098 -17.827 1.00 54.72 89 ILE A CA 1
ATOM 714 C C . ILE A 1 89 ? -23.018 -7.522 -17.678 1.00 54.72 89 ILE A C 1
ATOM 716 O O . ILE A 1 89 ? -22.256 -8.457 -17.437 1.00 54.72 89 ILE A O 1
ATOM 720 N N . GLU A 1 90 ? -24.338 -7.660 -17.727 1.00 49.81 90 GLU A N 1
ATOM 721 C CA . GLU A 1 90 ? -25.026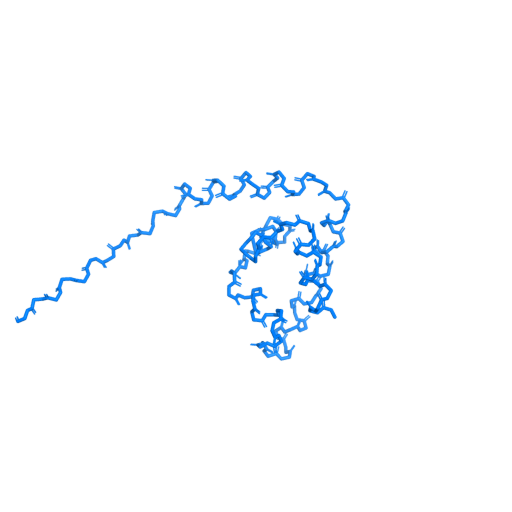 -8.943 -17.740 1.00 49.81 90 GLU A CA 1
ATOM 722 C C . GLU A 1 90 ? -24.725 -9.643 -19.076 1.00 49.81 90 GLU A C 1
ATOM 724 O O . GLU A 1 90 ? -25.147 -9.191 -20.141 1.00 49.81 90 GLU A O 1
ATOM 729 N N . ASN A 1 91 ? -23.950 -10.731 -19.040 1.00 52.31 91 ASN A N 1
ATOM 730 C CA . ASN A 1 91 ? -23.767 -11.609 -20.195 1.00 52.31 91 ASN A CA 1
ATOM 731 C C . ASN A 1 91 ? -25.081 -12.351 -20.456 1.00 52.31 91 ASN A C 1
ATOM 733 O O . ASN A 1 91 ? -25.325 -13.419 -19.894 1.00 52.31 91 ASN A O 1
ATOM 737 N N . ARG A 1 92 ? -25.924 -11.810 -21.335 1.00 43.62 92 ARG A N 1
ATOM 738 C CA . ARG A 1 92 ? -27.060 -12.546 -21.891 1.00 43.62 92 ARG A CA 1
ATOM 739 C C . ARG A 1 92 ? -26.577 -13.370 -23.085 1.00 43.62 92 ARG A C 1
ATOM 741 O O . ARG A 1 92 ? -26.684 -12.949 -24.232 1.00 43.62 92 ARG A O 1
ATOM 748 N N . VAL A 1 93 ? -26.019 -14.547 -22.806 1.00 52.16 93 VAL A N 1
ATOM 749 C CA . VAL A 1 93 ? -25.877 -15.606 -23.814 1.00 52.16 93 VAL A CA 1
ATOM 750 C C . VAL A 1 93 ? -27.298 -16.061 -24.170 1.00 52.16 93 VAL A C 1
ATOM 752 O O . VAL A 1 93 ? -27.971 -16.680 -23.349 1.00 52.16 93 VAL A O 1
ATOM 755 N N . ARG A 1 94 ? -27.791 -15.695 -25.358 1.00 51.94 94 ARG A N 1
ATOM 756 C CA . ARG A 1 94 ? -28.913 -16.388 -26.013 1.00 51.94 94 ARG A CA 1
ATOM 757 C C . ARG A 1 94 ? -28.299 -17.413 -26.962 1.00 51.94 94 ARG A C 1
ATOM 759 O O . ARG A 1 94 ? -27.354 -17.070 -27.671 1.00 51.94 94 ARG A O 1
ATOM 766 N N . GLY A 1 95 ? -28.790 -18.647 -26.852 1.00 45.50 95 GLY A N 1
ATOM 767 C CA . GLY A 1 95 ? -28.400 -19.787 -27.682 1.00 45.50 95 GLY A CA 1
ATOM 768 C C . GLY A 1 95 ? -28.967 -19.750 -29.088 1.00 45.50 95 GLY A C 1
ATOM 769 O O . GLY A 1 95 ? -29.479 -18.684 -29.500 1.00 45.50 95 GLY A O 1
#

Sequence (95 aa):
FAKLLKQKRITLGYTQADVGLTLGVLFGKVFSQTTICRFEALQLSFKNMCKLRPLLQKWVEEADNNENLQEICKAETLVQARKRKRTSIENRVRG

Nearest PDB structures (foldseek):
  3l1p-assembly1_A  TM=8.234E-01  e=3.123E-08  Mus musculus
  8bx1-assembly1_A  TM=8.330E-01  e=1.463E-07  Mus musculus
  9dzm-assembly1_D  TM=9.787E-01  e=5.487E-06  Homo sapiens
  1au7-assembly1_A  TM=9.703E-01  e=3.261E-05  Rattus norvegicus
  1o4x-assembly1_A  TM=7.880E-01  e=6.179E-06  Homo sapiens

Radius of gyration: 15.73 Å; Cα contacts (8 Å, |Δi|>4): 72; chains: 1; bounding box: 42×30×42 Å

Organism: Capra hircus (NCBI:txid9925)

Solvent-accessible surface area (backbone atoms only — not comparable to full-atom values): 5589 Å² total; per-residue (Å²): 107,43,67,57,53,53,51,51,35,56,76,73,69,48,52,51,48,50,52,14,45,45,41,19,72,78,69,76,49,70,44,49,37,66,56,47,50,29,48,54,69,64,70,52,56,69,73,55,46,64,64,46,47,64,58,53,48,51,48,55,56,46,63,72,74,33,78,62,56,56,54,55,40,52,54,50,50,55,54,50,60,73,67,61,74,73,82,79,79,78,83,79,82,76,133

InterPro domains:
  IPR000327 POU-specific domain [PF00157] (1-64)
  IPR000327 POU-specific domain [PS00035] (8-20)
  IPR000327 POU-specific domain [PS00465] (32-45)
  IPR000327 POU-specific domain [PS51179] (1-64)
  IPR000327 POU-specific domain [SM00352] (1-64)
  IPR010982 Lambda repressor-like, DNA-binding domain superfamily [G3DSA:1.10.260.40] (1-86)
  IPR010982 Lambda repressor-like, DNA-binding domain superfamily [SSF47413] (1-64)
  IPR013847 POU domain [PR00028] (9-26)
  IPR013847 POU domain [PR00028] (32-45)
  IPR013847 POU domain [PR00028] (48-63)
  IPR013847 POU domain [PR00028] (81-95)
  IPR050255 POU domain transcription factor [PTHR11636] (1-94)

Mean predicted aligned error: 8.84 Å

pLDDT: mean 81.34, std 15.8, range [43.62, 96.88]

Secondary structure (DSSP, 8-state):
-HHHHHHHHHHTT--HHHHHHHHHHHHS----HHHHHHHHTT-S-HHHHHHHHHHHHHHHHHHHH-THHHHHHHHHHHHHHHH------------

Foldseek 3Di:
DLVVLVVLCVVLVHQLQLLQVLLCVVPVGGDHSVLNVCLSVVVDPPVVVVVCVVSSVVVSVCSVVDPCSVVVSVVVVVVVVVVPPDPPPDPPDDD